Protein AF-A0A7C5SQN4-F1 (afdb_monomer)

Radius of gyration: 16.69 Å; Cα contacts (8 Å, |Δi|>4): 225; chains: 1; bounding box: 44×27×45 Å

pLDDT: mean 90.31, std 10.99, range [38.69, 98.38]

Structure (mmCIF, N/CA/C/O backbone):
data_AF-A0A7C5SQN4-F1
#
_entry.id   AF-A0A7C5SQN4-F1
#
loop_
_atom_site.group_PDB
_atom_site.id
_atom_site.type_symbol
_atom_site.label_atom_id
_atom_site.label_alt_id
_atom_site.label_comp_id
_atom_site.label_asym_id
_atom_site.label_entity_id
_atom_site.label_seq_id
_atom_site.pdbx_PDB_ins_code
_atom_site.Cartn_x
_atom_site.Cartn_y
_atom_site.Cartn_z
_atom_site.occupancy
_atom_site.B_iso_or_equiv
_atom_site.auth_seq_id
_atom_site.auth_comp_id
_atom_site.auth_asym_id
_atom_site.auth_atom_id
_atom_site.pdbx_PDB_model_num
ATOM 1 N N . MET A 1 1 ? -17.136 1.583 -3.861 1.00 38.69 1 MET A N 1
ATOM 2 C CA . MET A 1 1 ? -15.759 1.367 -4.342 1.00 38.69 1 MET A CA 1
ATOM 3 C C . MET A 1 1 ? -14.876 2.051 -3.322 1.00 38.69 1 MET A C 1
ATOM 5 O O . MET A 1 1 ? -15.082 3.238 -3.096 1.00 38.69 1 MET A O 1
ATOM 9 N N . ASN A 1 2 ? -14.050 1.299 -2.599 1.00 54.62 2 ASN A N 1
ATOM 10 C CA . ASN A 1 2 ? -13.269 1.865 -1.505 1.00 54.62 2 ASN A CA 1
ATOM 11 C C . ASN A 1 2 ? -12.101 2.635 -2.112 1.00 54.62 2 ASN A C 1
ATOM 13 O O . ASN A 1 2 ? -11.245 2.042 -2.763 1.00 54.62 2 ASN A O 1
ATOM 17 N N . ALA A 1 3 ? -12.113 3.957 -1.950 1.00 66.62 3 ALA A N 1
ATOM 18 C CA . ALA A 1 3 ? -11.149 4.858 -2.578 1.00 66.62 3 ALA A CA 1
ATOM 19 C C . ALA A 1 3 ? -9.701 4.637 -2.100 1.00 66.62 3 ALA A C 1
ATOM 21 O O . ALA A 1 3 ? -8.779 5.193 -2.678 1.00 66.62 3 ALA A O 1
ATOM 22 N N . GLU A 1 4 ? -9.506 3.834 -1.055 1.00 80.56 4 GLU A N 1
ATOM 23 C CA . GLU A 1 4 ? -8.243 3.715 -0.329 1.00 80.56 4 GLU A CA 1
ATOM 24 C C . GLU A 1 4 ? -7.514 2.381 -0.606 1.00 80.56 4 GLU A C 1
ATOM 26 O O . GLU A 1 4 ? -6.559 2.043 0.086 1.00 80.56 4 GLU A O 1
ATOM 31 N N . GLY A 1 5 ? -7.944 1.623 -1.626 1.00 85.81 5 GLY A N 1
ATOM 32 C CA . GLY A 1 5 ? -7.364 0.318 -1.986 1.00 85.81 5 GLY A CA 1
ATOM 33 C C . GLY A 1 5 ? -7.923 -0.842 -1.153 1.00 85.81 5 GLY A C 1
ATOM 34 O O . GLY A 1 5 ? -8.690 -0.598 -0.231 1.00 85.81 5 GLY A O 1
ATOM 35 N N . PRO A 1 6 ? -7.619 -2.109 -1.477 1.00 91.62 6 PRO A N 1
ATOM 36 C CA . PRO A 1 6 ? -8.219 -3.283 -0.837 1.00 91.62 6 PRO A CA 1
ATOM 37 C C . PRO A 1 6 ? -7.660 -3.539 0.575 1.00 91.62 6 PRO A C 1
ATOM 39 O O . PRO A 1 6 ? -6.509 -3.225 0.868 1.00 91.62 6 PRO A O 1
ATOM 42 N N . GLY A 1 7 ? -8.466 -4.152 1.450 1.00 91.31 7 GLY A N 1
ATOM 43 C CA . GLY A 1 7 ? -8.054 -4.574 2.794 1.00 91.31 7 GLY A CA 1
ATOM 44 C C . GLY A 1 7 ? -9.214 -4.682 3.789 1.00 91.31 7 GLY A C 1
ATOM 45 O O . GLY A 1 7 ? -10.380 -4.524 3.426 1.00 91.31 7 GLY A O 1
ATOM 46 N N . LEU A 1 8 ? -8.888 -4.967 5.052 1.00 90.38 8 LEU A N 1
ATOM 47 C CA . LEU A 1 8 ? -9.830 -4.909 6.175 1.00 90.38 8 LEU A CA 1
ATOM 48 C C . LEU A 1 8 ? -9.802 -3.513 6.802 1.00 90.38 8 LEU A C 1
ATOM 50 O O . LEU A 1 8 ? -8.734 -3.042 7.183 1.00 90.38 8 LEU A O 1
ATOM 54 N N . TYR A 1 9 ? -10.958 -2.872 6.945 1.00 90.00 9 TYR A N 1
ATOM 55 C CA . TYR A 1 9 ? -11.043 -1.494 7.430 1.00 90.00 9 TYR A CA 1
ATOM 56 C C . TYR A 1 9 ? -11.357 -1.454 8.915 1.00 90.00 9 TYR A C 1
ATOM 58 O O . TYR A 1 9 ? -12.297 -2.094 9.385 1.00 90.00 9 TYR A O 1
ATOM 66 N N . PHE A 1 10 ? -10.584 -0.648 9.626 1.00 90.94 10 PHE A N 1
ATOM 67 C CA . PHE A 1 10 ? -10.772 -0.320 11.027 1.00 90.94 10 PHE A CA 1
ATOM 68 C C . PHE A 1 10 ? -10.819 1.197 11.174 1.00 90.94 10 PHE A C 1
ATOM 70 O O . PHE A 1 10 ? -10.211 1.938 10.401 1.00 90.94 10 PHE A O 1
ATOM 77 N N . THR A 1 11 ? -11.545 1.652 12.182 1.00 90.19 11 THR A N 1
ATOM 78 C CA . THR A 1 11 ? -11.624 3.058 12.565 1.00 90.19 11 THR A CA 1
ATOM 79 C C . THR A 1 11 ? -11.637 3.151 14.081 1.00 90.19 11 THR A C 1
ATOM 81 O O . THR A 1 11 ? -12.081 2.225 14.767 1.00 90.19 11 THR A O 1
ATOM 84 N N . THR A 1 12 ? -11.133 4.259 14.611 1.00 88.25 12 THR A N 1
ATOM 85 C CA . THR A 1 12 ? -11.249 4.582 16.035 1.00 88.25 12 THR A CA 1
ATOM 86 C C . THR A 1 12 ? -12.637 5.100 16.420 1.00 88.25 12 THR A C 1
ATOM 88 O O . THR A 1 12 ? -12.904 5.230 17.613 1.00 88.25 12 THR A O 1
ATOM 91 N N . ASP A 1 13 ? -13.502 5.416 15.450 1.00 87.50 13 ASP A N 1
ATOM 92 C CA . ASP A 1 13 ? -14.872 5.884 15.686 1.00 87.50 13 ASP A CA 1
ATOM 93 C C . ASP A 1 13 ? -15.890 4.725 15.577 1.00 87.50 13 ASP A C 1
ATOM 95 O O . ASP A 1 13 ? -16.119 4.196 14.484 1.00 87.50 13 ASP A O 1
ATOM 99 N N . PRO A 1 14 ? -16.547 4.324 16.684 1.00 82.25 14 PRO A N 1
ATOM 100 C CA . PRO A 1 14 ? -17.562 3.273 16.666 1.00 82.25 14 PRO A CA 1
ATOM 101 C C . PRO A 1 14 ? -18.758 3.566 15.751 1.00 82.25 14 PRO A C 1
ATOM 103 O O . PRO A 1 14 ? -19.356 2.629 15.221 1.00 82.25 14 PRO A O 1
ATOM 106 N N . ASP A 1 15 ? -19.133 4.833 15.565 1.00 83.19 15 ASP A N 1
ATOM 107 C CA . ASP A 1 15 ? -20.259 5.207 14.708 1.00 83.19 15 ASP A CA 1
ATOM 108 C C . ASP A 1 15 ? -19.903 5.012 13.227 1.00 83.19 15 ASP A C 1
ATOM 110 O O . ASP A 1 15 ? -20.715 4.479 12.466 1.00 83.19 15 ASP A O 1
ATOM 114 N N . GLU A 1 16 ? -18.669 5.337 12.827 1.00 83.31 16 GLU A N 1
ATOM 115 C CA . GLU A 1 16 ? -18.171 5.030 11.481 1.00 83.31 16 GLU A CA 1
ATOM 116 C C . GLU A 1 16 ? -18.005 3.520 11.257 1.00 83.31 16 GLU A C 1
ATOM 118 O O . GLU A 1 16 ? -18.336 3.023 10.178 1.00 83.31 16 GLU A O 1
ATOM 123 N N . ALA A 1 17 ? -17.573 2.767 12.277 1.00 84.25 17 ALA A N 1
ATOM 124 C CA . ALA A 1 17 ? -17.421 1.313 12.185 1.00 84.25 17 ALA A CA 1
ATOM 125 C C . ALA A 1 17 ? -18.747 0.610 11.846 1.00 84.25 17 ALA A C 1
ATOM 127 O O . ALA A 1 17 ? -18.766 -0.325 11.043 1.00 84.25 17 ALA A O 1
ATOM 128 N N . ARG A 1 18 ? -19.873 1.097 12.385 1.00 82.06 18 ARG A N 1
ATOM 129 C CA . ARG A 1 18 ? -21.220 0.603 12.037 1.00 82.06 18 ARG A CA 1
ATOM 130 C C . ARG A 1 18 ? -21.592 0.862 10.577 1.00 82.06 18 ARG A C 1
ATOM 132 O O . ARG A 1 18 ? -22.404 0.136 10.011 1.00 82.06 18 ARG A O 1
ATOM 139 N N . GLY A 1 19 ? -20.982 1.865 9.946 1.00 80.00 19 GLY A N 1
ATOM 140 C CA . GLY A 1 19 ? -21.110 2.110 8.511 1.00 80.00 19 GLY A CA 1
ATOM 141 C C . GLY A 1 19 ? -20.454 1.029 7.643 1.00 80.00 19 GLY A C 1
ATOM 142 O O . GLY A 1 19 ? -20.843 0.870 6.486 1.00 80.00 19 GLY A O 1
ATOM 143 N N . TYR A 1 20 ? -19.493 0.267 8.180 1.00 77.19 20 TYR A N 1
ATOM 144 C CA . TYR A 1 20 ? -18.793 -0.797 7.451 1.00 77.19 20 TYR A CA 1
ATOM 145 C C . TYR A 1 20 ? -19.518 -2.140 7.479 1.00 77.19 20 TYR A C 1
ATOM 147 O O . TYR A 1 20 ? -19.367 -2.933 6.547 1.00 77.19 20 TYR A O 1
ATOM 155 N N . GLY A 1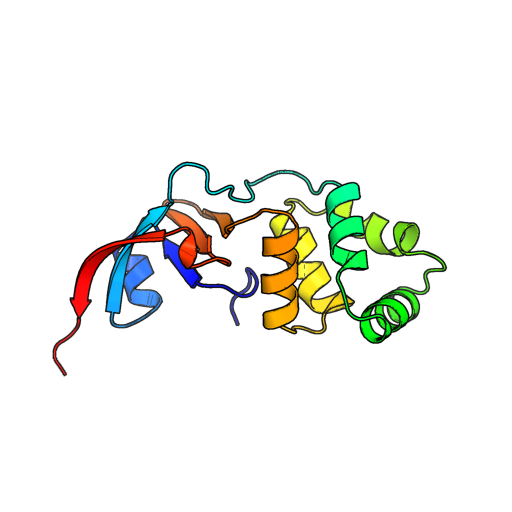 21 ? -20.321 -2.407 8.510 1.00 76.62 21 GLY A N 1
ATOM 156 C CA . GLY A 1 21 ? -21.081 -3.645 8.595 1.00 76.62 21 GLY A CA 1
ATOM 157 C C . GLY A 1 21 ? -21.813 -3.849 9.923 1.00 76.62 21 GLY A C 1
ATOM 158 O O . GLY A 1 21 ? -21.616 -3.094 10.872 1.00 76.62 21 GLY A O 1
ATOM 159 N N . PRO A 1 22 ? -22.648 -4.900 10.000 1.00 75.94 22 PRO A N 1
ATOM 160 C CA . PRO A 1 22 ? -23.499 -5.183 11.160 1.00 75.94 22 PRO A CA 1
ATOM 161 C C . PRO A 1 22 ? -22.750 -5.783 12.360 1.00 75.94 22 PRO A C 1
ATOM 163 O O . PRO A 1 22 ? -23.325 -5.917 13.437 1.00 75.94 22 PRO A O 1
ATOM 166 N N . VAL A 1 23 ? -21.492 -6.193 12.173 1.00 82.19 23 VAL A N 1
ATOM 167 C CA . VAL A 1 23 ? -20.654 -6.782 13.221 1.00 82.19 23 VAL A CA 1
ATOM 168 C C . VAL A 1 23 ? -19.457 -5.874 13.440 1.00 82.19 23 VAL A C 1
ATOM 170 O O . VAL A 1 23 ? -18.608 -5.744 12.558 1.00 82.19 23 VAL A O 1
ATOM 173 N N . VAL A 1 24 ? -19.379 -5.278 14.629 1.00 84.44 24 VAL A N 1
ATOM 174 C CA . VAL A 1 24 ? -18.251 -4.430 15.025 1.00 84.44 24 VAL A CA 1
ATOM 175 C C . VAL A 1 24 ? -17.315 -5.238 15.914 1.00 84.44 24 VAL A C 1
ATOM 177 O O . VAL A 1 24 ? -17.713 -5.753 16.962 1.00 84.44 24 VAL A O 1
ATOM 180 N N . VAL A 1 25 ? -16.060 -5.351 15.488 1.00 88.12 25 VAL A N 1
ATOM 181 C CA . VAL A 1 25 ? -15.003 -6.070 16.205 1.00 88.12 25 VAL A CA 1
ATOM 182 C C . VAL A 1 25 ? -14.001 -5.061 16.744 1.00 88.12 25 VAL A C 1
ATOM 184 O O . VAL A 1 25 ? -13.546 -4.183 16.015 1.00 88.12 25 VAL A O 1
ATOM 187 N N . GLU A 1 26 ? -13.633 -5.212 18.011 1.00 90.50 26 GLU A N 1
ATOM 188 C CA . GLU A 1 26 ? -12.521 -4.484 18.613 1.00 90.50 26 GLU A CA 1
ATOM 189 C C . GLU A 1 26 ? -11.239 -5.305 18.448 1.00 90.50 26 GLU A C 1
ATOM 191 O O . GLU A 1 26 ? -11.203 -6.501 18.760 1.00 90.50 26 GLU A O 1
ATOM 196 N N . ALA A 1 27 ? -10.183 -4.674 17.944 1.00 91.75 27 ALA A N 1
ATOM 197 C CA . ALA A 1 27 ? -8.894 -5.312 17.724 1.00 91.75 27 ALA A CA 1
ATOM 198 C C . ALA A 1 27 ? -7.749 -4.333 17.983 1.00 91.75 27 ALA A C 1
ATOM 200 O O . ALA A 1 27 ? -7.896 -3.124 17.807 1.00 91.75 27 ALA A O 1
ATOM 201 N N . GLU A 1 28 ? -6.590 -4.874 18.342 1.00 92.75 28 GLU 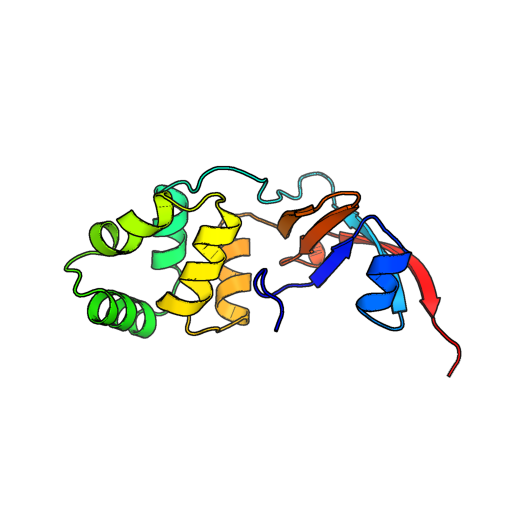A N 1
ATOM 202 C CA . GLU A 1 28 ? -5.339 -4.128 18.443 1.00 92.75 28 GLU A CA 1
ATOM 203 C C . GLU A 1 28 ? -4.281 -4.688 17.486 1.00 92.75 28 GLU A C 1
ATOM 205 O O . GLU A 1 28 ? -4.257 -5.880 17.169 1.00 92.75 28 GLU A O 1
ATOM 210 N N . LEU A 1 29 ? -3.385 -3.820 17.011 1.00 91.88 29 LEU A N 1
ATOM 211 C CA . LEU A 1 29 ? -2.218 -4.253 16.249 1.00 91.88 29 LEU A CA 1
ATOM 212 C C . LEU A 1 29 ? -1.194 -4.896 17.183 1.00 91.88 29 LEU A C 1
ATOM 214 O O . LEU A 1 29 ? -0.771 -4.306 18.180 1.00 91.88 29 LEU A O 1
ATOM 218 N N . LYS A 1 30 ? -0.720 -6.080 16.797 1.00 94.25 30 LYS A N 1
ATOM 219 C CA . LYS A 1 30 ? 0.365 -6.782 17.478 1.00 94.25 30 LYS A CA 1
ATOM 220 C C . LYS A 1 30 ? 1.606 -5.914 17.560 1.00 94.25 30 LYS A C 1
ATOM 222 O O . LYS A 1 30 ? 1.987 -5.212 16.621 1.00 94.25 30 LYS A O 1
ATOM 227 N N . ARG A 1 31 ? 2.319 -6.047 18.676 1.00 90.81 31 ARG A N 1
ATOM 228 C CA . ARG A 1 31 ? 3.609 -5.387 18.860 1.00 90.81 31 ARG A CA 1
ATOM 229 C C . ARG A 1 31 ? 4.577 -5.786 17.740 1.00 90.81 31 ARG A C 1
ATOM 231 O O . ARG A 1 31 ? 4.884 -6.962 17.576 1.00 90.81 31 ARG A O 1
ATOM 238 N N . GLY A 1 32 ? 5.103 -4.785 17.038 1.00 89.56 32 GLY A N 1
ATOM 239 C CA . GLY A 1 32 ? 6.037 -4.977 15.926 1.00 89.56 32 GLY A CA 1
ATOM 240 C C . GLY A 1 32 ? 5.373 -5.094 14.554 1.00 89.56 32 GLY A C 1
ATOM 241 O O . GLY A 1 32 ? 6.096 -5.205 13.573 1.00 89.56 32 GLY A O 1
ATOM 242 N N . ALA A 1 33 ? 4.040 -5.041 14.466 1.00 93.44 33 ALA A N 1
ATOM 243 C CA . ALA A 1 33 ? 3.364 -4.841 13.191 1.00 93.44 33 ALA A CA 1
ATOM 244 C C . ALA A 1 33 ? 3.697 -3.444 12.651 1.00 93.44 33 ALA A C 1
ATOM 246 O O . ALA A 1 33 ? 3.460 -2.435 13.322 1.00 93.44 33 ALA A O 1
ATOM 247 N N . GLU A 1 34 ? 4.266 -3.395 11.452 1.00 95.44 34 GLU A N 1
ATOM 248 C CA . GLU A 1 34 ? 4.591 -2.145 10.781 1.00 95.44 34 GLU A CA 1
ATOM 249 C C . GLU A 1 34 ? 3.407 -1.692 9.932 1.00 95.44 34 GLU A C 1
ATOM 251 O O . GLU A 1 34 ? 2.816 -2.478 9.195 1.00 95.44 34 GLU A O 1
ATOM 256 N N . VAL A 1 35 ? 3.033 -0.423 10.065 1.00 94.94 35 VAL A N 1
ATOM 257 C CA . VAL A 1 35 ? 1.973 0.191 9.265 1.00 94.94 35 VAL A CA 1
ATOM 258 C C . VAL A 1 35 ? 2.564 1.311 8.435 1.00 94.94 35 VAL A C 1
ATOM 260 O O . VAL A 1 35 ? 3.354 2.112 8.946 1.00 94.94 35 VAL A O 1
ATOM 263 N N . LEU A 1 36 ? 2.153 1.385 7.174 1.00 95.62 36 LEU A N 1
ATOM 264 C CA . LEU A 1 36 ? 2.502 2.486 6.297 1.00 95.62 36 LEU A CA 1
ATOM 265 C C . LEU A 1 36 ? 1.879 3.767 6.860 1.00 95.62 36 LEU A C 1
ATOM 267 O O . LEU A 1 36 ? 0.658 3.897 6.978 1.00 95.62 36 LEU A O 1
ATOM 271 N N . LYS A 1 37 ? 2.737 4.697 7.272 1.00 93.81 37 LYS A N 1
ATOM 272 C CA . LYS A 1 37 ? 2.321 5.983 7.835 1.00 93.81 37 LYS A CA 1
ATOM 273 C C . LYS A 1 37 ? 2.074 7.000 6.719 1.00 93.81 37 LYS A C 1
ATOM 275 O O . LYS A 1 37 ? 2.590 6.822 5.617 1.00 93.81 37 LYS A O 1
ATOM 280 N N . PRO A 1 38 ? 1.368 8.107 7.004 1.00 92.25 38 PRO A N 1
ATOM 281 C CA . PRO A 1 38 ? 1.280 9.230 6.079 1.00 92.25 38 PRO A CA 1
ATOM 282 C C . PRO A 1 38 ? 2.673 9.834 5.851 1.00 92.25 38 PRO A C 1
ATOM 284 O O . PRO A 1 38 ? 3.187 10.599 6.668 1.00 92.25 38 PRO A O 1
ATOM 287 N N . GLN A 1 39 ? 3.311 9.437 4.754 1.00 94.31 39 GLN A N 1
ATOM 288 C CA . GLN A 1 39 ? 4.652 9.860 4.359 1.00 94.31 39 GLN A CA 1
ATOM 289 C C . GLN A 1 39 ? 4.735 9.985 2.842 1.00 94.31 39 GLN A C 1
ATOM 291 O O . GLN A 1 39 ? 3.903 9.416 2.139 1.00 94.31 39 GLN A O 1
ATOM 296 N N . ARG A 1 40 ? 5.735 10.711 2.332 1.00 96.62 40 ARG A N 1
ATOM 297 C CA . ARG A 1 40 ? 5.983 10.773 0.886 1.00 96.62 40 ARG A CA 1
ATOM 298 C C . ARG A 1 40 ? 6.387 9.391 0.351 1.00 96.62 40 ARG A C 1
ATOM 300 O O . ARG A 1 40 ? 7.068 8.665 1.077 1.00 96.62 40 ARG A O 1
ATOM 307 N N . PRO A 1 41 ? 6.009 9.044 -0.890 1.00 96.69 41 PRO A N 1
ATOM 308 C CA . PRO A 1 41 ? 6.440 7.796 -1.509 1.00 96.69 41 PRO A CA 1
ATOM 309 C C . PRO A 1 41 ? 7.967 7.713 -1.599 1.00 96.69 41 PRO A C 1
ATOM 311 O O . PRO A 1 41 ? 8.640 8.707 -1.892 1.00 96.69 41 PRO A O 1
ATOM 314 N N . VAL A 1 42 ? 8.511 6.519 -1.374 1.00 96.81 42 VAL A N 1
ATOM 315 C CA . VAL A 1 42 ? 9.934 6.230 -1.560 1.00 96.81 42 VAL A CA 1
ATOM 316 C C . VAL A 1 42 ? 10.086 5.448 -2.854 1.00 96.81 42 VAL A C 1
ATOM 318 O O . VAL A 1 42 ? 9.535 4.366 -2.995 1.00 96.81 42 VAL A O 1
ATOM 321 N N . PHE A 1 43 ? 10.865 5.982 -3.794 1.00 97.44 43 PHE A N 1
ATOM 322 C CA . PHE A 1 43 ? 11.035 5.370 -5.114 1.00 97.44 43 PHE A CA 1
ATOM 323 C C . PHE A 1 43 ? 11.472 3.897 -5.056 1.00 97.44 43 PHE A C 1
ATOM 325 O O . PHE A 1 43 ? 10.965 3.084 -5.815 1.00 97.44 43 PHE A O 1
ATOM 332 N N . GLY A 1 44 ? 12.373 3.550 -4.130 1.00 97.88 44 GLY A N 1
ATOM 333 C CA . GLY A 1 44 ? 12.817 2.165 -3.948 1.00 97.88 44 GLY A CA 1
ATOM 334 C C . GLY A 1 44 ? 11.674 1.209 -3.601 1.00 97.88 44 GLY A C 1
ATOM 335 O O . GLY A 1 44 ? 11.596 0.140 -4.184 1.00 97.88 44 GLY A O 1
ATOM 336 N N . GLU A 1 45 ? 10.744 1.621 -2.735 1.00 97.62 45 GLU A N 1
ATOM 337 C CA . GLU A 1 45 ? 9.577 0.804 -2.372 1.00 97.62 45 GLU A CA 1
ATOM 338 C C . GLU A 1 45 ? 8.604 0.655 -3.553 1.00 97.62 45 GLU A C 1
ATOM 340 O O . GLU A 1 45 ? 7.998 -0.398 -3.722 1.00 97.62 45 GLU A O 1
ATOM 345 N N . LEU A 1 46 ? 8.472 1.685 -4.399 1.00 98.12 46 LEU A N 1
ATOM 346 C CA . LEU A 1 46 ? 7.657 1.619 -5.619 1.00 98.12 46 LEU A CA 1
ATOM 347 C C . LEU A 1 46 ? 8.260 0.662 -6.655 1.00 98.12 46 LEU A C 1
ATOM 349 O O . LEU A 1 46 ? 7.524 -0.078 -7.299 1.00 98.12 46 LEU A O 1
ATOM 353 N N . LEU A 1 47 ? 9.587 0.671 -6.806 1.00 98.38 47 LEU A N 1
ATOM 354 C CA . LEU A 1 47 ? 10.290 -0.246 -7.701 1.00 98.38 47 LEU A CA 1
ATOM 355 C C . LEU A 1 47 ? 10.208 -1.690 -7.192 1.00 98.38 47 LEU A C 1
ATOM 357 O O . LEU A 1 47 ? 9.888 -2.586 -7.961 1.00 98.38 47 LEU A O 1
ATOM 361 N N . GLU A 1 48 ? 10.406 -1.906 -5.889 1.00 98.38 48 GLU A N 1
ATOM 362 C CA . GLU A 1 48 ? 10.212 -3.224 -5.273 1.00 98.38 48 GLU A CA 1
ATOM 363 C C . GLU A 1 48 ? 8.771 -3.724 -5.449 1.00 98.38 48 GLU A C 1
ATOM 365 O O . GLU A 1 48 ? 8.569 -4.898 -5.740 1.00 98.38 48 GLU A O 1
ATOM 370 N N . PHE A 1 49 ? 7.769 -2.846 -5.323 1.00 98.19 49 PHE A N 1
ATOM 371 C CA . 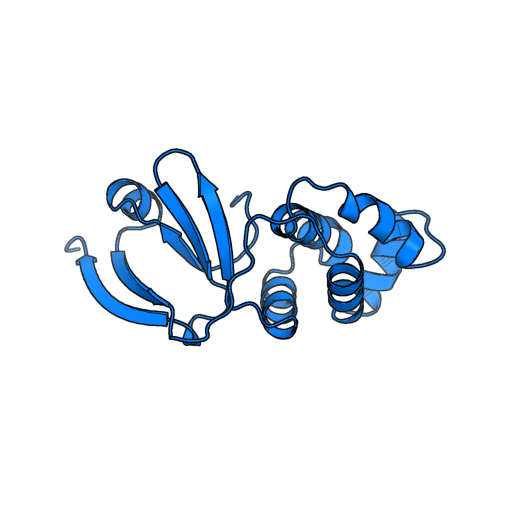PHE A 1 49 ? 6.370 -3.185 -5.592 1.00 98.19 49 PHE A CA 1
ATOM 372 C C . PHE A 1 49 ? 6.138 -3.568 -7.060 1.00 98.19 49 PHE A C 1
ATOM 374 O O . PHE A 1 49 ? 5.434 -4.536 -7.336 1.00 98.19 49 PHE A O 1
ATOM 381 N N . TYR A 1 50 ? 6.743 -2.835 -7.998 1.00 98.25 50 TYR A N 1
ATOM 382 C CA . TYR A 1 50 ? 6.686 -3.152 -9.425 1.00 98.25 50 TYR A CA 1
ATOM 383 C C . TYR A 1 50 ? 7.272 -4.537 -9.727 1.00 98.25 50 TYR A C 1
ATOM 385 O O . TYR A 1 50 ? 6.633 -5.336 -10.407 1.00 98.25 50 TYR A O 1
ATOM 393 N N . ASP A 1 51 ? 8.432 -4.857 -9.149 1.00 98.12 51 ASP A N 1
ATOM 394 C CA . ASP A 1 51 ? 9.125 -6.135 -9.358 1.00 98.12 51 ASP A CA 1
ATOM 395 C C . ASP A 1 51 ? 8.351 -7.348 -8.798 1.00 98.12 51 ASP A C 1
ATOM 397 O O . ASP A 1 51 ? 8.642 -8.490 -9.160 1.00 98.12 51 ASP A O 1
ATOM 401 N N . MET A 1 52 ? 7.376 -7.124 -7.907 1.00 97.62 52 MET A N 1
ATOM 402 C CA . MET A 1 52 ? 6.497 -8.169 -7.366 1.00 97.62 52 MET A CA 1
ATOM 403 C C . MET A 1 52 ? 5.303 -8.482 -8.273 1.00 97.62 52 MET A C 1
ATOM 405 O O . MET A 1 52 ? 4.712 -9.553 -8.130 1.00 97.62 52 MET A O 1
ATOM 409 N N . ALA A 1 53 ? 4.942 -7.578 -9.188 1.00 97.38 53 ALA A N 1
ATOM 410 C CA . ALA A 1 53 ? 3.809 -7.774 -10.082 1.00 97.38 53 ALA A CA 1
ATOM 411 C C . ALA A 1 53 ? 4.085 -8.886 -11.113 1.00 97.38 53 ALA A C 1
ATOM 413 O O . ALA A 1 53 ? 5.245 -9.119 -11.471 1.00 97.38 53 ALA A O 1
ATOM 414 N N . PRO A 1 54 ? 3.046 -9.558 -11.640 1.00 96.81 54 PRO A N 1
ATOM 415 C CA . PRO A 1 54 ? 3.202 -10.495 -12.750 1.00 96.81 54 PRO A CA 1
ATOM 416 C C . PRO A 1 54 ? 3.917 -9.862 -13.958 1.00 96.81 54 PRO A C 1
ATOM 418 O O . PRO A 1 54 ? 3.677 -8.701 -14.282 1.00 96.81 54 PRO A O 1
ATOM 421 N N . GLU A 1 55 ? 4.759 -10.628 -14.664 1.00 97.38 55 GLU A N 1
ATOM 422 C CA . GLU A 1 55 ? 5.512 -10.124 -15.832 1.00 97.38 55 GLU A CA 1
ATOM 423 C C . GLU A 1 55 ? 4.587 -9.525 -16.910 1.00 97.38 55 GLU A C 1
ATOM 425 O O . GLU A 1 55 ? 4.873 -8.454 -17.439 1.00 97.38 55 GLU A O 1
ATOM 430 N N . ASP A 1 56 ? 3.437 -10.156 -17.177 1.00 97.44 56 ASP A N 1
ATOM 431 C CA . ASP A 1 56 ? 2.449 -9.656 -18.146 1.00 97.44 56 ASP A CA 1
ATOM 432 C C . ASP A 1 56 ? 1.881 -8.273 -17.749 1.00 97.44 56 ASP A C 1
ATOM 434 O O . ASP A 1 56 ? 1.614 -7.431 -18.611 1.00 97.44 56 ASP A O 1
ATOM 438 N N . ASP A 1 57 ? 1.701 -8.025 -16.447 1.00 97.81 57 ASP A N 1
ATOM 439 C CA . ASP A 1 57 ? 1.215 -6.746 -15.917 1.00 97.81 57 ASP A CA 1
ATOM 440 C C . ASP A 1 57 ? 2.299 -5.668 -16.002 1.00 97.81 57 ASP A C 1
ATOM 442 O O . ASP A 1 57 ? 2.020 -4.537 -16.402 1.00 97.81 57 ASP A O 1
ATOM 446 N N . GLN A 1 58 ? 3.550 -6.029 -15.706 1.00 98.12 58 GLN A N 1
ATOM 447 C CA . GLN A 1 58 ? 4.712 -5.155 -15.867 1.00 98.12 58 GLN A CA 1
ATOM 448 C C . GLN A 1 58 ? 4.893 -4.701 -17.325 1.00 98.12 58 GLN A C 1
ATOM 450 O O . GLN A 1 58 ? 5.017 -3.504 -17.593 1.00 98.12 58 GLN A O 1
ATOM 455 N N . GLU A 1 59 ? 4.867 -5.639 -18.279 1.00 97.75 59 GLU A N 1
ATOM 456 C CA . GLU A 1 59 ? 4.987 -5.331 -19.711 1.00 97.75 59 GLU A CA 1
ATOM 457 C C . GLU A 1 59 ? 3.877 -4.383 -20.169 1.00 97.75 59 GLU A C 1
ATOM 459 O O . GLU A 1 59 ? 4.128 -3.397 -20.869 1.00 97.75 59 GLU A O 1
ATOM 464 N N . ARG A 1 60 ? 2.641 -4.660 -19.749 1.00 97.31 60 ARG A N 1
ATOM 465 C CA . ARG A 1 60 ? 1.498 -3.820 -20.084 1.00 97.31 60 ARG A CA 1
ATOM 466 C C . ARG A 1 60 ? 1.596 -2.431 -19.466 1.00 97.31 60 ARG A C 1
ATOM 468 O O . ARG A 1 60 ? 1.313 -1.457 -20.157 1.00 97.31 60 ARG A O 1
ATOM 475 N N . PHE A 1 61 ? 2.015 -2.332 -18.211 1.00 97.75 61 PHE A N 1
ATOM 476 C CA . PHE A 1 61 ? 2.197 -1.058 -17.526 1.00 97.75 61 PHE A CA 1
ATOM 477 C C . PHE A 1 61 ? 3.173 -0.146 -18.278 1.00 97.75 61 PHE A C 1
ATOM 479 O O . PHE A 1 61 ? 2.858 1.017 -18.521 1.00 97.75 61 PHE A O 1
ATOM 486 N N . LEU A 1 62 ? 4.318 -0.677 -18.720 1.00 97.94 62 LEU A N 1
ATOM 487 C CA . LEU A 1 62 ? 5.289 0.088 -19.511 1.00 97.94 62 LEU A CA 1
ATOM 488 C C . LEU A 1 62 ? 4.726 0.520 -20.871 1.00 97.94 62 LEU A C 1
ATOM 490 O O . LEU A 1 62 ? 4.950 1.653 -21.296 1.00 97.94 62 LEU A O 1
ATOM 494 N N . LEU A 1 63 ? 3.960 -0.354 -21.533 1.00 97.31 63 LEU A N 1
ATOM 495 C CA . LEU A 1 63 ? 3.287 -0.030 -22.794 1.00 97.31 63 LEU A CA 1
ATOM 496 C C . LEU A 1 63 ? 2.245 1.084 -22.625 1.00 97.31 63 LEU A C 1
ATOM 498 O O . LEU A 1 63 ? 2.184 1.988 -23.458 1.00 97.31 63 LEU A O 1
ATOM 502 N N . ASP A 1 64 ? 1.437 1.028 -21.566 1.00 95.88 64 ASP A N 1
ATOM 503 C CA . ASP A 1 64 ? 0.395 2.020 -21.284 1.00 95.88 64 ASP A CA 1
ATOM 504 C C . ASP A 1 64 ? 1.002 3.386 -20.897 1.00 95.88 64 ASP A C 1
ATOM 506 O O . ASP A 1 64 ? 0.416 4.431 -21.198 1.00 95.88 64 ASP A O 1
ATOM 510 N N . TRP A 1 65 ? 2.199 3.387 -20.301 1.00 95.56 65 TRP A N 1
AT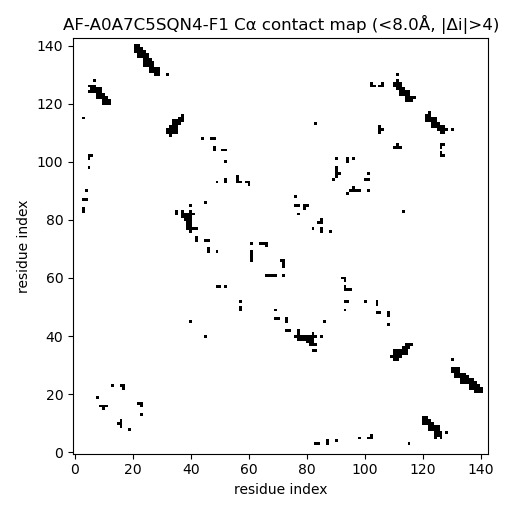OM 511 C CA . TRP A 1 65 ? 2.971 4.588 -19.963 1.00 95.56 65 TRP A CA 1
ATOM 512 C C . TRP A 1 65 ? 3.882 5.116 -21.083 1.00 95.56 65 TRP A C 1
ATOM 514 O O . TRP A 1 65 ? 4.445 6.197 -20.916 1.00 95.56 65 TRP A O 1
ATOM 524 N N . ASP A 1 66 ? 4.012 4.404 -22.210 1.00 96.94 66 ASP A N 1
ATOM 525 C CA . ASP A 1 66 ? 4.978 4.710 -23.284 1.00 96.94 66 ASP A CA 1
ATOM 526 C C . ASP A 1 66 ? 6.416 4.874 -22.746 1.00 96.94 66 ASP A C 1
ATOM 528 O O . ASP A 1 66 ? 7.137 5.798 -23.120 1.00 96.94 66 ASP A O 1
ATOM 532 N N . ALA A 1 67 ? 6.808 3.996 -21.814 1.00 96.88 67 ALA A N 1
ATOM 533 C CA . ALA A 1 67 ? 8.074 4.065 -21.087 1.00 96.88 67 ALA A CA 1
ATOM 534 C C . ALA A 1 67 ? 9.029 2.929 -21.481 1.00 96.88 67 ALA A C 1
ATOM 536 O O . ALA A 1 67 ? 8.618 1.777 -21.639 1.00 96.88 67 ALA A O 1
ATOM 537 N N . ASP A 1 68 ? 10.326 3.234 -21.564 1.00 96.25 68 ASP A N 1
ATOM 538 C CA . ASP A 1 68 ? 11.364 2.239 -21.884 1.00 96.25 68 ASP A CA 1
ATOM 539 C C . ASP A 1 68 ? 11.874 1.491 -20.634 1.00 96.25 68 ASP A C 1
ATOM 541 O O . ASP A 1 68 ? 12.593 0.491 -20.745 1.00 96.25 68 ASP A O 1
ATOM 545 N N . SER A 1 69 ? 11.549 1.980 -19.432 1.00 97.25 69 SER A N 1
ATOM 546 C CA . SER A 1 69 ? 11.978 1.386 -18.164 1.00 97.25 69 SER A CA 1
ATOM 547 C C . SER A 1 69 ? 11.000 1.679 -17.016 1.00 97.25 69 SER A C 1
ATOM 549 O O . SER A 1 69 ? 10.278 2.684 -17.058 1.00 97.25 69 SER A O 1
ATOM 551 N N . PRO A 1 70 ? 10.979 0.847 -15.953 1.00 96.94 70 PRO A N 1
ATOM 552 C CA . PRO A 1 70 ? 10.141 1.106 -14.786 1.00 96.94 70 PRO A CA 1
ATOM 553 C C . PRO A 1 70 ? 10.488 2.430 -14.111 1.00 96.94 70 PRO A C 1
ATOM 555 O O . PRO A 1 70 ? 9.605 3.085 -13.573 1.00 96.94 70 PRO A O 1
ATOM 558 N N . GLU A 1 71 ? 11.740 2.885 -14.159 1.00 97.06 71 GLU A N 1
ATOM 559 C CA . GLU A 1 71 ? 12.115 4.148 -13.532 1.00 97.06 71 GLU A CA 1
ATOM 560 C C . GLU A 1 71 ? 11.477 5.375 -14.181 1.00 97.06 71 GLU A C 1
ATOM 562 O O . GLU A 1 71 ? 11.162 6.340 -13.480 1.00 97.06 71 GLU A O 1
ATOM 567 N N . GLU A 1 72 ? 11.270 5.335 -15.495 1.00 96.44 72 GLU A N 1
ATOM 568 C CA . GLU A 1 72 ? 10.571 6.387 -16.226 1.00 96.44 72 GLU A CA 1
ATOM 569 C C . GLU A 1 72 ? 9.084 6.415 -15.853 1.00 96.44 72 GLU A C 1
ATOM 571 O O . GLU A 1 72 ? 8.580 7.457 -15.427 1.00 96.44 72 GLU A O 1
ATOM 576 N N . ALA A 1 73 ? 8.411 5.262 -15.901 1.00 96.44 73 ALA A N 1
ATOM 577 C CA . ALA A 1 73 ? 6.992 5.152 -15.564 1.00 96.44 73 ALA A CA 1
ATOM 578 C C . ALA A 1 73 ? 6.715 5.468 -14.078 1.00 96.44 73 ALA A C 1
ATOM 580 O O . ALA A 1 73 ? 5.830 6.259 -13.742 1.00 96.44 73 ALA A O 1
ATOM 581 N N . LEU A 1 74 ? 7.519 4.918 -13.161 1.00 97.31 74 LEU A N 1
ATOM 582 C CA . LEU A 1 74 ? 7.354 5.102 -11.714 1.00 97.31 74 LEU A CA 1
ATOM 583 C C . LEU A 1 74 ? 7.704 6.522 -11.242 1.00 97.31 74 LEU A C 1
ATOM 585 O O . LEU A 1 74 ? 7.268 6.945 -10.165 1.00 97.31 74 LEU A O 1
ATOM 589 N N . GLY A 1 75 ? 8.458 7.287 -12.037 1.00 95.06 75 GLY A N 1
ATOM 590 C CA . GLY A 1 75 ? 8.873 8.653 -11.714 1.00 95.06 75 GLY A CA 1
ATOM 591 C C . GLY A 1 75 ? 7.710 9.619 -11.459 1.00 95.06 75 GLY A C 1
ATOM 592 O O . GLY A 1 75 ? 7.875 10.616 -10.760 1.00 95.06 75 GLY A O 1
ATOM 593 N N . HIS A 1 76 ? 6.510 9.318 -11.954 1.00 92.06 76 HIS A N 1
ATOM 594 C CA . HIS A 1 76 ? 5.323 10.133 -11.698 1.00 92.06 76 HIS A CA 1
ATOM 595 C C . HIS A 1 76 ? 4.732 9.917 -10.299 1.00 92.06 76 HIS A C 1
ATOM 597 O O . HIS A 1 76 ? 4.227 10.859 -9.683 1.00 92.06 76 HIS A O 1
ATOM 603 N N . TYR A 1 77 ? 4.854 8.708 -9.754 1.00 96.00 77 TYR A N 1
ATOM 604 C CA . TYR A 1 77 ? 4.206 8.312 -8.503 1.00 96.00 77 TYR A CA 1
ATOM 605 C C . TYR A 1 77 ? 4.916 8.868 -7.268 1.00 96.00 77 TYR A C 1
ATOM 607 O O . TYR A 1 77 ? 4.274 9.098 -6.246 1.00 96.00 77 TYR A O 1
ATOM 615 N N . VAL A 1 78 ? 6.214 9.188 -7.354 1.00 94.94 78 VAL A N 1
ATOM 616 C CA . VAL A 1 78 ? 6.944 9.836 -6.242 1.00 94.94 78 VAL A CA 1
ATOM 617 C C . VAL A 1 78 ? 6.425 11.235 -5.902 1.00 94.94 78 VAL A C 1
ATOM 619 O O . VAL A 1 78 ? 6.756 11.787 -4.851 1.00 94.94 78 VAL A O 1
ATOM 622 N N . HIS A 1 79 ? 5.612 11.820 -6.783 1.00 93.31 79 HIS A N 1
ATOM 623 C CA . HIS A 1 79 ? 4.997 13.125 -6.584 1.00 93.31 79 HIS A CA 1
ATOM 624 C C . HIS A 1 79 ? 3.629 13.070 -5.895 1.00 93.31 79 HIS A C 1
ATOM 626 O O . HIS A 1 79 ? 3.121 14.132 -5.529 1.00 93.31 79 HIS A O 1
ATOM 632 N N . ALA A 1 80 ? 3.069 11.877 -5.656 1.00 94.31 80 ALA A N 1
ATOM 633 C CA . ALA A 1 80 ? 1.851 11.716 -4.867 1.00 94.31 80 ALA A CA 1
ATOM 634 C C . ALA A 1 80 ? 2.016 12.303 -3.455 1.00 94.31 80 ALA A C 1
ATOM 636 O O . ALA A 1 80 ? 3.132 12.393 -2.914 1.00 94.31 80 ALA A O 1
ATOM 637 N N . ASP A 1 81 ? 0.907 12.717 -2.840 1.00 92.56 81 ASP A N 1
ATOM 638 C CA . ASP A 1 81 ? 0.948 13.358 -1.527 1.00 92.56 81 ASP A CA 1
ATOM 639 C C . ASP A 1 81 ? 1.314 12.368 -0.427 1.00 92.56 81 ASP A C 1
ATOM 641 O O . ASP A 1 81 ? 2.034 12.728 0.513 1.00 92.56 81 ASP A O 1
ATOM 645 N N . THR A 1 82 ? 0.902 11.108 -0.585 1.00 94.50 82 THR A N 1
ATOM 646 C CA . THR A 1 82 ? 1.266 10.021 0.325 1.00 94.50 82 THR A CA 1
ATOM 647 C C . THR A 1 82 ? 1.712 8.757 -0.407 1.00 94.50 82 THR A C 1
ATOM 649 O O . THR A 1 82 ? 1.310 8.494 -1.536 1.00 94.50 82 THR A O 1
ATOM 652 N N . ALA A 1 83 ? 2.519 7.936 0.267 1.00 95.69 83 ALA A N 1
ATOM 653 C CA . ALA A 1 83 ? 2.919 6.615 -0.202 1.00 95.69 83 ALA A CA 1
ATOM 654 C C . ALA A 1 83 ? 1.702 5.715 -0.465 1.00 95.69 83 ALA A C 1
ATOM 656 O O . ALA A 1 83 ? 1.651 5.050 -1.492 1.00 95.69 83 ALA A O 1
ATOM 657 N N . LEU A 1 84 ? 0.691 5.745 0.414 1.00 95.31 84 LEU A N 1
ATOM 658 C CA . LEU A 1 84 ? -0.544 4.987 0.207 1.00 95.31 84 LEU A CA 1
ATOM 659 C C . LEU A 1 84 ? -1.242 5.396 -1.094 1.00 95.31 84 LEU A C 1
ATOM 661 O O . LEU A 1 84 ? -1.646 4.530 -1.859 1.00 95.31 84 LEU A O 1
ATOM 665 N N . GLU A 1 85 ? -1.354 6.698 -1.364 1.00 94.62 85 GLU A N 1
ATOM 666 C CA . GLU A 1 85 ? -1.934 7.194 -2.613 1.00 94.62 85 GLU A CA 1
ATOM 667 C C . GLU A 1 85 ? -1.161 6.682 -3.836 1.00 94.62 85 GLU A C 1
ATOM 669 O O . GLU A 1 85 ? -1.781 6.175 -4.767 1.00 94.62 85 GLU A O 1
ATOM 674 N N . ALA A 1 86 ? 0.176 6.739 -3.812 1.00 96.69 86 ALA A N 1
ATOM 675 C CA . ALA A 1 86 ? 1.006 6.196 -4.888 1.00 96.69 86 ALA A CA 1
ATOM 676 C C . ALA A 1 86 ? 0.751 4.697 -5.115 1.00 96.69 86 ALA A C 1
ATOM 678 O O . ALA A 1 86 ? 0.523 4.281 -6.249 1.00 96.69 86 ALA A O 1
ATOM 679 N N . PHE A 1 87 ? 0.720 3.890 -4.048 1.00 97.19 87 PHE A N 1
ATOM 680 C CA . PHE A 1 87 ? 0.421 2.461 -4.163 1.00 97.19 87 PHE A CA 1
ATOM 681 C C . PHE A 1 87 ? -1.002 2.204 -4.669 1.00 97.19 87 PHE A C 1
ATOM 683 O O . PHE A 1 87 ? -1.204 1.297 -5.466 1.00 97.19 87 PHE A O 1
ATOM 690 N N . VAL A 1 88 ? -2.001 2.987 -4.253 1.00 95.69 88 VAL A N 1
ATOM 691 C CA . VAL A 1 88 ? -3.387 2.851 -4.741 1.00 95.69 88 VAL A CA 1
ATOM 692 C C . VAL A 1 88 ? -3.521 3.258 -6.212 1.00 95.69 88 VAL A C 1
ATOM 694 O O . VAL A 1 88 ? -4.340 2.687 -6.928 1.00 95.69 88 VAL A O 1
ATOM 697 N N . GLN A 1 89 ? -2.723 4.211 -6.692 1.00 95.62 89 GLN A N 1
ATOM 698 C CA . GLN A 1 89 ? -2.660 4.512 -8.123 1.00 95.62 89 GLN A CA 1
ATOM 699 C C . GLN A 1 89 ? -2.007 3.345 -8.886 1.00 95.62 89 GLN A C 1
ATOM 701 O O . GLN A 1 89 ? -2.606 2.834 -9.830 1.00 95.62 89 GLN A O 1
ATOM 706 N N . LEU A 1 90 ? -0.869 2.823 -8.405 1.00 96.50 90 LEU A N 1
ATOM 707 C CA . LEU A 1 90 ? -0.225 1.630 -8.982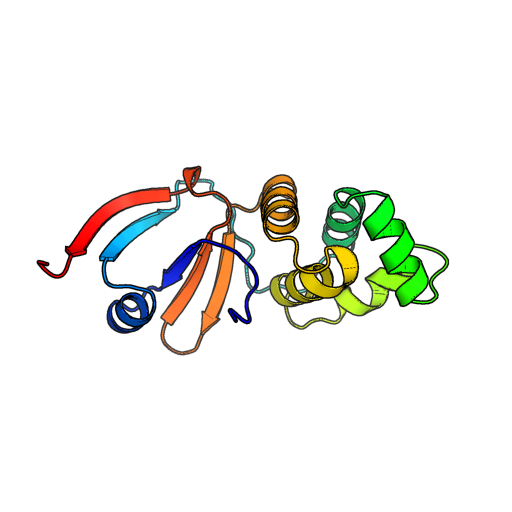 1.00 96.50 90 LEU A CA 1
ATOM 708 C C . LEU A 1 90 ? -1.125 0.390 -8.951 1.00 96.50 90 LEU A C 1
ATOM 710 O O . LEU A 1 90 ? -1.108 -0.412 -9.873 1.00 96.50 90 LEU A O 1
ATOM 714 N N . TYR A 1 91 ? -1.963 0.233 -7.934 1.00 96.00 91 TYR A N 1
ATOM 715 C CA . TYR A 1 91 ? -2.958 -0.834 -7.884 1.00 96.00 91 TYR A CA 1
ATOM 716 C C . TYR A 1 91 ? -3.890 -0.834 -9.107 1.00 96.00 91 TYR A C 1
ATOM 718 O O . TYR A 1 91 ? -4.246 -1.895 -9.620 1.00 96.00 91 TYR A O 1
ATOM 726 N N . GLY A 1 92 ? -4.293 0.350 -9.571 1.00 94.50 92 GLY A N 1
ATOM 727 C CA . GLY A 1 92 ? -5.104 0.487 -10.777 1.00 94.50 92 GLY A CA 1
ATOM 728 C C . GLY A 1 92 ? -4.284 0.316 -12.052 1.00 94.50 92 GLY A C 1
ATOM 729 O O . GLY A 1 92 ? -4.693 -0.435 -12.934 1.00 94.50 92 GLY A O 1
ATOM 730 N N . ASP A 1 93 ? -3.142 0.999 -12.126 1.00 96.44 93 ASP A N 1
ATOM 731 C CA . ASP A 1 93 ? -2.369 1.125 -13.364 1.00 96.44 93 ASP A CA 1
ATOM 732 C C . ASP A 1 93 ? -1.502 -0.107 -13.662 1.00 96.44 93 ASP A C 1
ATOM 734 O O . ASP A 1 93 ? -1.400 -0.515 -14.813 1.00 96.44 93 ASP A O 1
ATOM 738 N N . LEU A 1 94 ? -0.888 -0.703 -12.636 1.00 97.44 94 LEU A N 1
ATOM 739 C CA . LEU A 1 94 ? -0.016 -1.873 -12.759 1.00 97.44 94 LEU A CA 1
ATOM 740 C C . LEU A 1 94 ? -0.799 -3.173 -12.557 1.00 97.44 94 LEU A C 1
ATOM 742 O O . LEU A 1 94 ? -0.725 -4.069 -13.384 1.00 97.44 94 LEU A O 1
ATOM 746 N N . LEU A 1 95 ? -1.565 -3.277 -11.468 1.00 96.25 95 LEU A N 1
ATOM 747 C CA . LEU A 1 95 ? -2.210 -4.540 -11.074 1.00 96.25 95 LEU A CA 1
ATOM 748 C C . LEU A 1 95 ? -3.644 -4.698 -11.594 1.00 96.25 95 LEU A C 1
ATOM 750 O O . LEU A 1 95 ? -4.315 -5.665 -11.247 1.00 96.25 95 LEU A O 1
ATOM 754 N N . HIS A 1 96 ? -4.162 -3.747 -12.376 1.00 93.50 96 HIS A N 1
ATOM 755 C CA . HIS A 1 96 ? -5.507 -3.815 -12.961 1.00 93.50 96 HIS A CA 1
ATOM 756 C C . HIS A 1 96 ? -6.632 -4.097 -11.949 1.00 93.50 96 HIS A C 1
ATOM 758 O O . HIS A 1 96 ? -7.647 -4.719 -12.278 1.00 93.50 96 HIS A O 1
ATOM 764 N N . TYR A 1 97 ? -6.467 -3.607 -10.721 1.00 93.38 97 TYR A N 1
ATOM 765 C CA . TYR A 1 97 ? -7.343 -3.879 -9.586 1.00 93.38 97 TYR A CA 1
ATOM 766 C C . TYR A 1 97 ? -7.370 -5.345 -9.092 1.00 93.38 97 TYR A C 1
ATOM 768 O O . TYR A 1 97 ? -8.371 -5.771 -8.506 1.00 93.38 97 TYR A O 1
ATOM 776 N N . ASP A 1 98 ? -6.292 -6.115 -9.273 1.00 95.31 98 ASP A N 1
ATOM 777 C CA . ASP A 1 98 ? -6.119 -7.417 -8.616 1.00 95.31 98 ASP A CA 1
ATOM 778 C C . ASP A 1 98 ? -5.803 -7.236 -7.123 1.00 95.31 98 ASP A C 1
ATOM 780 O O . ASP A 1 98 ? -4.691 -6.891 -6.706 1.00 95.31 98 ASP A O 1
ATOM 784 N N . ALA A 1 99 ? -6.836 -7.405 -6.298 1.00 94.50 99 ALA A N 1
ATOM 785 C CA . ALA A 1 99 ? -6.748 -7.167 -4.866 1.00 94.50 99 ALA A CA 1
ATOM 786 C C . ALA A 1 99 ? -5.808 -8.147 -4.152 1.00 94.50 99 ALA A C 1
ATOM 788 O O . ALA A 1 99 ? -5.205 -7.767 -3.145 1.00 94.50 99 ALA A O 1
ATOM 789 N N . ASP A 1 100 ? -5.687 -9.380 -4.648 1.00 94.94 100 ASP A N 1
ATOM 790 C CA . ASP A 1 100 ? -4.856 -10.399 -4.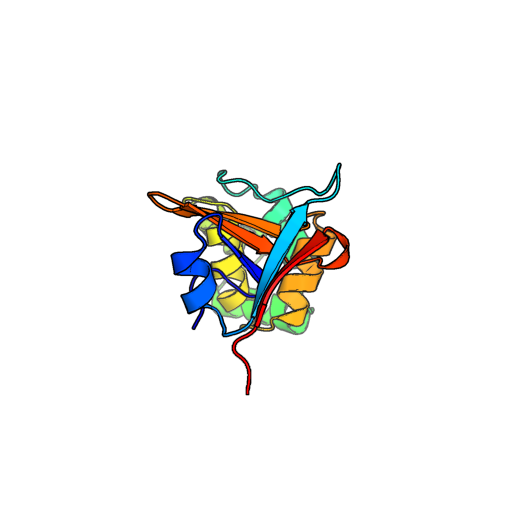012 1.00 94.94 100 ASP A CA 1
ATOM 791 C C . ASP A 1 100 ? -3.376 -10.076 -4.235 1.00 94.94 100 ASP A C 1
ATOM 793 O O . ASP A 1 100 ? -2.605 -10.119 -3.272 1.00 94.94 100 ASP A O 1
ATOM 797 N N . GLU A 1 101 ? -3.000 -9.650 -5.446 1.00 96.44 101 GLU A N 1
ATOM 798 C CA . GLU A 1 101 ? -1.626 -9.222 -5.749 1.00 96.44 101 GLU A CA 1
ATOM 799 C C . GLU A 1 101 ? -1.241 -7.917 -5.050 1.00 96.44 101 GLU A C 1
ATOM 801 O O . GLU A 1 101 ? -0.121 -7.764 -4.556 1.00 96.44 101 GLU A O 1
ATOM 806 N N . TYR A 1 102 ? -2.181 -6.981 -4.909 1.00 96.62 102 TYR A N 1
ATOM 807 C CA . TYR A 1 102 ? -1.922 -5.765 -4.143 1.00 96.62 102 TYR A CA 1
ATOM 808 C C . TYR A 1 102 ? -1.629 -6.084 -2.674 1.00 96.62 102 TYR A C 1
ATOM 810 O O . TYR A 1 102 ? -0.627 -5.644 -2.105 1.00 96.62 102 TYR A O 1
ATOM 818 N N . VAL A 1 103 ? -2.507 -6.870 -2.046 1.00 96.31 103 VAL A N 1
ATOM 819 C CA . VAL A 1 103 ? -2.378 -7.246 -0.634 1.00 96.31 103 VAL A CA 1
ATOM 820 C C . VAL A 1 103 ? -1.132 -8.107 -0.416 1.00 96.31 103 VAL A C 1
ATOM 822 O O . VAL A 1 103 ? -0.463 -7.951 0.610 1.00 96.31 103 VAL A O 1
ATOM 825 N N . SER A 1 104 ? -0.798 -9.008 -1.346 1.00 96.38 104 SER A N 1
ATOM 826 C CA . SER A 1 104 ? 0.413 -9.834 -1.274 1.00 96.38 104 SER A CA 1
ATOM 827 C C . SER A 1 104 ? 1.678 -8.965 -1.333 1.00 96.38 104 SER A C 1
ATOM 829 O O . SER A 1 104 ? 2.547 -9.114 -0.468 1.00 96.38 104 SER A O 1
ATOM 831 N N . SER A 1 105 ? 1.729 -8.002 -2.255 1.00 97.19 105 SER A N 1
ATOM 832 C CA . SER A 1 105 ? 2.871 -7.110 -2.476 1.00 97.19 105 SER A CA 1
ATOM 833 C C . SER A 1 105 ? 3.085 -6.156 -1.302 1.00 97.19 105 SER A C 1
ATOM 835 O O . SER A 1 105 ? 4.188 -6.066 -0.762 1.00 97.19 105 SER A O 1
ATOM 837 N N . MET A 1 106 ? 2.020 -5.531 -0.785 1.00 97.00 106 MET A N 1
ATOM 838 C CA . MET A 1 106 ? 2.132 -4.665 0.396 1.00 97.00 106 MET A CA 1
ATOM 839 C C . MET A 1 106 ? 2.639 -5.420 1.633 1.00 97.00 106 MET A C 1
ATOM 841 O O . MET A 1 106 ? 3.400 -4.878 2.438 1.00 97.00 106 MET A O 1
ATOM 845 N N . ARG A 1 107 ? 2.262 -6.695 1.780 1.00 95.62 107 ARG A N 1
ATOM 846 C CA . ARG A 1 107 ? 2.781 -7.560 2.850 1.00 95.62 107 ARG A CA 1
ATOM 847 C C . ARG A 1 107 ? 4.237 -7.947 2.628 1.00 95.62 107 ARG A C 1
ATOM 849 O O . ARG A 1 107 ? 4.976 -8.051 3.605 1.00 95.62 107 ARG A O 1
ATOM 856 N N . ALA A 1 108 ? 4.636 -8.190 1.383 1.00 96.44 108 ALA A N 1
ATOM 857 C CA . ALA A 1 108 ? 6.012 -8.517 1.029 1.00 96.44 108 ALA A CA 1
ATOM 858 C C . ALA A 1 108 ? 6.965 -7.337 1.283 1.00 96.44 108 ALA A C 1
ATOM 860 O O . ALA A 1 108 ? 8.075 -7.563 1.762 1.00 96.44 108 ALA A O 1
ATOM 861 N N . LEU A 1 109 ? 6.492 -6.097 1.110 1.00 96.50 109 LEU A N 1
ATOM 862 C CA . LEU A 1 109 ? 7.184 -4.872 1.542 1.00 96.50 109 LEU A CA 1
ATOM 863 C C . LEU A 1 109 ? 7.295 -4.724 3.074 1.00 96.50 109 LEU A C 1
ATOM 865 O O . LEU A 1 109 ? 7.982 -3.836 3.568 1.00 96.50 109 LEU A O 1
ATOM 869 N N . GLY A 1 110 ? 6.635 -5.591 3.848 1.00 95.81 110 GLY A N 1
ATOM 870 C CA . GLY A 1 110 ? 6.707 -5.606 5.310 1.00 95.81 110 GLY A CA 1
ATOM 871 C C . GLY A 1 110 ? 5.570 -4.870 6.015 1.00 95.81 110 GLY A C 1
ATOM 872 O O . GLY A 1 110 ? 5.545 -4.838 7.247 1.00 95.81 110 GLY A O 1
ATOM 873 N N . TYR A 1 111 ? 4.590 -4.338 5.281 1.00 96.94 111 TYR A N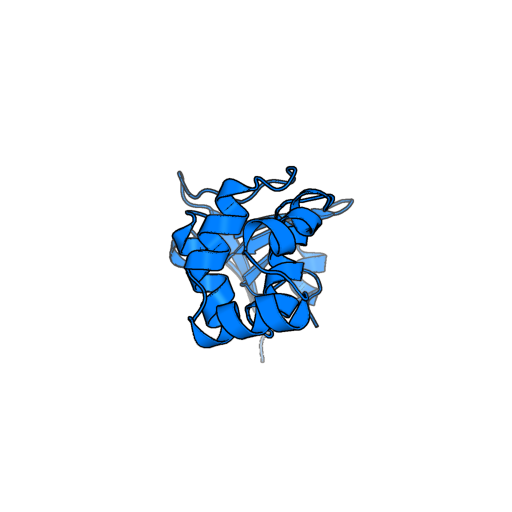 1
ATOM 874 C CA . TYR A 1 111 ? 3.468 -3.627 5.883 1.00 96.94 111 TYR A CA 1
ATOM 875 C C . TYR A 1 111 ? 2.325 -4.571 6.260 1.00 96.94 111 TYR A C 1
ATOM 877 O O . TYR A 1 111 ? 1.795 -5.339 5.458 1.00 96.94 111 TYR A O 1
ATOM 885 N N . ALA A 1 112 ? 1.882 -4.470 7.509 1.00 96.38 112 ALA A N 1
ATOM 886 C CA . ALA A 1 112 ? 0.662 -5.105 7.987 1.00 96.38 112 ALA A CA 1
ATOM 887 C C . ALA A 1 112 ? -0.603 -4.352 7.542 1.00 96.38 112 ALA A C 1
ATOM 889 O O . ALA A 1 112 ? -1.686 -4.939 7.499 1.00 96.38 112 ALA A O 1
ATOM 890 N N . GLY A 1 113 ? -0.468 -3.064 7.226 1.00 95.56 113 GLY A N 1
ATOM 891 C CA . GLY A 1 113 ? -1.561 -2.170 6.873 1.00 95.56 113 GLY A CA 1
ATOM 892 C C . GLY A 1 113 ? -1.092 -0.739 6.612 1.00 95.56 113 GLY A C 1
ATOM 893 O O . GLY A 1 113 ? 0.108 -0.469 6.636 1.00 95.56 113 GLY A O 1
ATOM 894 N N . ALA A 1 114 ? -2.031 0.186 6.427 1.00 95.56 114 ALA A N 1
ATOM 895 C CA . ALA A 1 114 ? -1.771 1.609 6.233 1.00 95.56 114 ALA A CA 1
ATOM 896 C C . ALA A 1 114 ? -2.721 2.481 7.054 1.00 95.56 114 ALA A C 1
ATOM 898 O O . ALA A 1 114 ? -3.920 2.207 7.130 1.00 95.56 114 ALA A O 1
ATOM 899 N N . LEU A 1 115 ? -2.178 3.547 7.642 1.00 92.50 115 LEU A N 1
ATOM 900 C CA . LEU A 1 115 ? -2.968 4.578 8.308 1.00 92.50 115 LEU A CA 1
ATOM 901 C C . LEU A 1 115 ? -3.502 5.569 7.275 1.00 92.50 115 LEU A C 1
ATOM 903 O O . LEU A 1 115 ? -2.731 6.180 6.532 1.00 92.50 115 LEU A O 1
ATOM 907 N N . VAL A 1 116 ? -4.816 5.762 7.283 1.00 89.25 116 VAL A N 1
ATOM 908 C CA . VAL A 1 116 ? -5.519 6.748 6.468 1.00 89.25 116 VAL A CA 1
ATOM 909 C C . VAL A 1 116 ? -5.914 7.907 7.384 1.00 89.25 116 VAL A C 1
ATOM 911 O O . VAL A 1 116 ? -6.796 7.750 8.231 1.00 89.25 116 VAL A O 1
ATOM 914 N N . PRO A 1 117 ? -5.261 9.073 7.263 1.00 77.38 117 PRO A N 1
ATOM 915 C CA . PRO A 1 117 ? -5.587 10.215 8.098 1.00 77.38 117 PRO A CA 1
ATOM 916 C C . PRO A 1 117 ? -6.944 10.783 7.672 1.00 77.38 117 PRO A C 1
ATOM 918 O O . PRO A 1 117 ? -7.116 11.194 6.523 1.00 77.38 117 PRO A O 1
ATOM 921 N N . ARG A 1 118 ? -7.901 10.837 8.602 1.00 81.31 118 ARG A N 1
ATOM 922 C CA . ARG A 1 118 ? -9.176 11.545 8.432 1.00 81.31 118 ARG A CA 1
ATOM 923 C C . ARG A 1 118 ? -9.389 12.528 9.580 1.00 81.31 118 ARG A C 1
ATOM 925 O O . ARG A 1 118 ? -8.845 12.376 10.671 1.00 81.31 118 ARG A O 1
ATOM 932 N N . GLU A 1 119 ? -10.144 13.593 9.324 1.00 76.56 119 GLU A N 1
ATOM 933 C CA . GLU A 1 119 ? -10.481 14.552 10.377 1.00 76.56 119 GLU A CA 1
ATOM 934 C C . GLU A 1 119 ? -11.408 13.890 11.405 1.00 76.56 119 GLU A C 1
ATOM 936 O O . GLU A 1 119 ? -12.524 13.506 11.077 1.00 76.56 119 GLU A O 1
ATOM 941 N N . GLY A 1 120 ? -10.957 13.782 12.658 1.00 74.56 120 GLY A N 1
ATOM 942 C CA . GLY A 1 120 ? -11.782 13.318 13.781 1.00 74.56 120 GLY A CA 1
ATOM 943 C C . GLY A 1 120 ? -11.695 11.823 14.104 1.00 74.56 120 GLY A C 1
ATOM 944 O O . GLY A 1 120 ? -12.013 11.460 15.235 1.00 74.56 120 GLY A O 1
ATOM 945 N N . ALA A 1 121 ? -11.194 10.989 13.188 1.00 77.31 121 ALA A N 1
ATOM 946 C CA . ALA A 1 121 ? -10.970 9.561 13.408 1.00 77.31 121 ALA A CA 1
ATOM 947 C C . ALA A 1 121 ? -9.731 9.068 12.647 1.00 77.31 121 ALA A C 1
ATOM 949 O O . ALA A 1 121 ? -9.487 9.473 11.509 1.00 77.31 121 ALA A O 1
ATOM 950 N N . ASP A 1 122 ? -8.968 8.163 13.262 1.00 83.31 122 ASP A N 1
ATOM 951 C CA . ASP A 1 122 ? -7.899 7.453 12.566 1.00 83.31 122 ASP A CA 1
ATOM 952 C C . ASP A 1 122 ? -8.483 6.211 11.898 1.00 83.31 122 ASP A C 1
ATOM 954 O O . ASP A 1 122 ? -9.154 5.395 12.539 1.00 83.31 122 ASP A O 1
ATOM 958 N N . HIS A 1 123 ? -8.205 6.059 10.606 1.00 90.19 123 HIS A N 1
ATOM 959 C CA . HIS A 1 123 ? -8.594 4.888 9.835 1.00 90.19 123 HIS A CA 1
ATOM 960 C C . HIS A 1 123 ? -7.374 4.025 9.559 1.00 90.19 123 HIS A C 1
ATOM 962 O O . HIS A 1 123 ? -6.268 4.518 9.334 1.00 90.19 123 HIS A O 1
ATOM 968 N N . LEU A 1 124 ? -7.581 2.716 9.567 1.00 91.62 124 LEU A N 1
ATOM 969 C CA . LEU A 1 124 ? -6.548 1.737 9.287 1.00 91.62 124 LEU A CA 1
ATOM 970 C C . LEU A 1 124 ? -7.078 0.734 8.271 1.00 91.62 124 LEU A C 1
ATOM 972 O O . LEU A 1 124 ? -8.144 0.150 8.453 1.00 91.62 124 LEU A O 1
ATOM 976 N N . ILE A 1 125 ? -6.290 0.502 7.231 1.00 93.75 125 ILE A N 1
ATOM 977 C CA . ILE A 1 125 ? -6.491 -0.597 6.291 1.00 93.75 125 ILE A CA 1
ATOM 978 C C . ILE A 1 125 ? -5.507 -1.683 6.675 1.00 93.75 125 ILE A C 1
ATOM 980 O O . ILE A 1 125 ? -4.316 -1.415 6.771 1.00 93.75 125 ILE A O 1
ATOM 984 N N . VAL A 1 126 ? -5.984 -2.898 6.908 1.00 94.56 126 VAL A N 1
ATOM 985 C CA . VAL A 1 126 ? -5.158 -4.038 7.304 1.00 94.56 126 VAL A CA 1
ATOM 986 C C . VAL A 1 126 ? -5.096 -5.037 6.158 1.00 94.56 126 VAL A C 1
ATOM 988 O O . VAL A 1 126 ? -6.119 -5.531 5.682 1.00 94.56 126 VAL A O 1
ATOM 991 N N . TRP A 1 127 ? -3.874 -5.365 5.751 1.00 95.31 127 TRP A N 1
ATOM 992 C CA . TRP A 1 127 ? -3.560 -6.338 4.704 1.00 95.31 127 TRP A CA 1
ATOM 993 C C . TRP A 1 127 ? -3.158 -7.691 5.275 1.00 95.31 127 TRP A C 1
ATOM 995 O O . TRP A 1 127 ? -3.351 -8.721 4.632 1.00 95.31 127 TRP A O 1
ATOM 1005 N N . TYR A 1 128 ? -2.636 -7.718 6.504 1.00 93.81 128 TYR A N 1
ATOM 1006 C CA . TYR A 1 128 ? -2.258 -8.952 7.179 1.00 93.81 128 TYR A CA 1
ATOM 1007 C C . TYR A 1 128 ? -3.106 -9.189 8.434 1.00 93.81 128 TYR A C 1
ATOM 1009 O O . TYR A 1 128 ? -2.703 -8.789 9.518 1.00 93.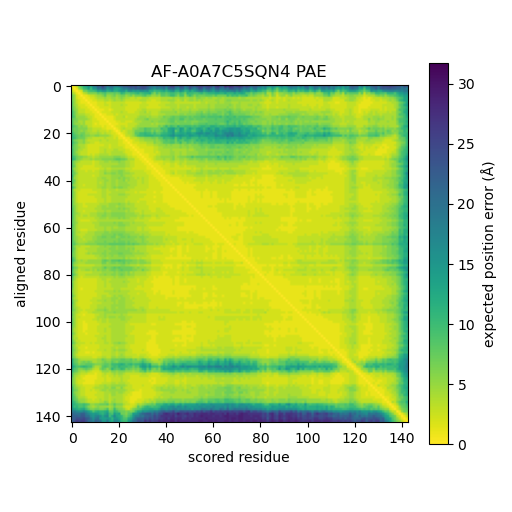81 128 TYR A O 1
ATOM 1017 N N . PRO A 1 129 ? -4.238 -9.915 8.358 1.00 89.81 129 PRO A N 1
ATOM 1018 C CA . PRO A 1 129 ? -5.103 -10.147 9.523 1.00 89.81 129 PRO A CA 1
ATOM 1019 C C . PRO A 1 129 ? -4.385 -10.822 10.703 1.00 89.81 129 PRO A C 1
ATOM 1021 O O . PRO A 1 129 ? -4.738 -10.617 11.860 1.00 89.81 129 PRO A O 1
ATOM 1024 N N . GLY A 1 130 ? -3.330 -11.600 10.427 1.00 92.19 130 GLY A N 1
ATOM 1025 C CA . GLY A 1 130 ? -2.480 -12.208 11.451 1.00 92.19 130 GLY A CA 1
ATOM 1026 C C . GLY A 1 130 ? -1.715 -11.200 12.318 1.00 92.19 130 GLY A C 1
ATOM 1027 O O . GLY A 1 130 ? -1.191 -11.599 13.360 1.00 92.19 130 GLY A O 1
ATOM 1028 N N . SER A 1 131 ? -1.662 -9.921 11.929 1.00 93.56 131 SER A N 1
ATOM 1029 C CA . SER A 1 131 ? -1.098 -8.822 12.718 1.00 93.56 131 SER A CA 1
ATOM 1030 C C . SER A 1 131 ? -2.053 -8.269 13.773 1.00 93.56 131 SER A C 1
ATOM 1032 O O . SER A 1 131 ? -1.661 -7.354 14.488 1.00 93.56 131 SER A O 1
ATOM 1034 N N . LEU A 1 132 ? -3.284 -8.774 13.860 1.00 93.75 132 LEU A N 1
ATOM 1035 C CA . LEU A 1 132 ? -4.285 -8.305 14.812 1.00 93.75 132 LEU A CA 1
ATOM 1036 C C . LEU A 1 132 ? -4.439 -9.283 15.978 1.00 93.75 132 LEU A C 1
ATOM 1038 O O . LEU A 1 132 ? -4.396 -10.504 15.791 1.00 93.75 132 LEU A O 1
ATOM 1042 N N . ASP A 1 133 ? -4.653 -8.727 17.165 1.00 93.19 133 ASP A N 1
ATOM 1043 C CA . ASP A 1 133 ? -5.232 -9.418 18.311 1.00 93.19 133 ASP A CA 1
ATOM 1044 C C . ASP A 1 133 ? -6.675 -8.929 18.475 1.00 93.19 133 ASP A C 1
ATOM 1046 O O . ASP A 1 133 ? -6.930 -7.750 18.715 1.00 93.19 133 ASP A O 1
ATOM 1050 N N . VAL A 1 134 ? -7.637 -9.835 18.285 1.00 90.81 134 VAL A N 1
ATOM 1051 C CA . VAL A 1 134 ? -9.062 -9.524 18.449 1.00 90.81 134 VAL A CA 1
ATOM 1052 C C . VAL A 1 134 ? -9.391 -9.506 19.937 1.00 90.81 134 VAL A C 1
ATOM 1054 O O . VAL A 1 134 ? -9.233 -10.518 20.622 1.00 90.81 134 VAL A O 1
ATOM 1057 N N . LEU A 1 135 ? -9.866 -8.361 20.421 1.00 89.50 135 LEU A N 1
ATOM 1058 C CA . LEU A 1 135 ? -10.192 -8.127 21.827 1.00 89.50 135 LEU A CA 1
ATOM 1059 C C . LEU A 1 135 ? -11.632 -8.541 22.152 1.00 89.50 135 LEU A C 1
ATOM 1061 O O . LEU A 1 135 ? -11.901 -9.044 23.244 1.00 89.50 135 LEU A O 1
ATOM 1065 N N . GLY A 1 136 ? -12.551 -8.392 21.195 1.00 85.69 136 GLY A N 1
ATOM 1066 C CA . GLY A 1 136 ? -13.944 -8.797 21.362 1.00 85.69 136 GLY A CA 1
ATOM 1067 C C . GLY A 1 136 ? -14.854 -8.372 20.212 1.00 85.69 136 GLY A C 1
ATOM 1068 O O . GLY A 1 136 ? -14.447 -7.662 19.298 1.00 85.69 136 GLY A O 1
ATOM 1069 N N . VAL A 1 137 ? -16.109 -8.819 20.270 1.00 82.25 137 VAL A N 1
ATOM 1070 C CA . VAL A 1 137 ? -17.193 -8.338 19.401 1.00 82.25 137 VAL A CA 1
ATOM 1071 C C . VAL A 1 137 ? -18.012 -7.345 20.217 1.00 82.25 137 VAL A C 1
ATOM 1073 O O . VAL A 1 137 ? -18.530 -7.713 21.273 1.00 82.25 137 VAL A O 1
ATOM 1076 N N . LEU A 1 138 ? -18.089 -6.097 19.757 1.00 72.75 138 LEU A N 1
ATOM 1077 C CA . LEU A 1 138 ? -18.781 -5.017 20.462 1.00 72.75 138 LEU A CA 1
ATOM 1078 C C . LEU A 1 138 ? -20.294 -5.116 20.269 1.00 72.75 138 LEU A C 1
ATOM 1080 O O . LEU A 1 138 ? -21.045 -5.012 21.235 1.00 72.75 138 LEU A O 1
ATOM 1084 N N . GLU A 1 139 ? -20.737 -5.367 19.037 1.00 65.19 139 GLU A N 1
ATOM 1085 C CA . GLU A 1 139 ? -22.151 -5.485 18.690 1.00 65.19 139 GLU A CA 1
ATOM 1086 C C . GLU A 1 139 ? -22.320 -6.516 17.565 1.00 65.19 139 GLU A C 1
ATOM 1088 O O . GLU A 1 139 ? -21.600 -6.492 16.565 1.00 65.19 139 GLU A O 1
ATOM 1093 N N . ALA A 1 140 ? -23.270 -7.432 17.749 1.00 54.66 140 ALA A N 1
ATOM 1094 C CA . ALA A 1 140 ? -23.884 -8.212 16.686 1.00 54.66 140 ALA A CA 1
ATOM 1095 C C . ALA A 1 140 ? -25.377 -7.911 16.794 1.00 54.66 140 ALA A C 1
ATOM 1097 O O . ALA A 1 140 ? -25.974 -8.213 17.834 1.00 54.66 140 ALA A O 1
ATOM 1098 N N . GLU A 1 141 ? -25.976 -7.259 15.796 1.00 49.94 141 GLU A N 1
ATOM 1099 C CA . GLU A 1 141 ? -27.434 -7.145 15.806 1.00 49.94 141 GLU A CA 1
ATOM 1100 C C . GLU A 1 141 ? -28.028 -8.565 15.821 1.00 49.94 141 GLU A C 1
ATOM 1102 O O . GLU A 1 141 ? -27.601 -9.409 15.027 1.00 49.94 141 GLU A O 1
ATOM 1107 N N . PRO A 1 142 ? -28.943 -8.883 16.757 1.00 48.09 142 PRO A N 1
ATOM 1108 C CA . PRO A 1 142 ? -29.612 -10.172 16.749 1.00 48.09 142 PRO A CA 1
ATO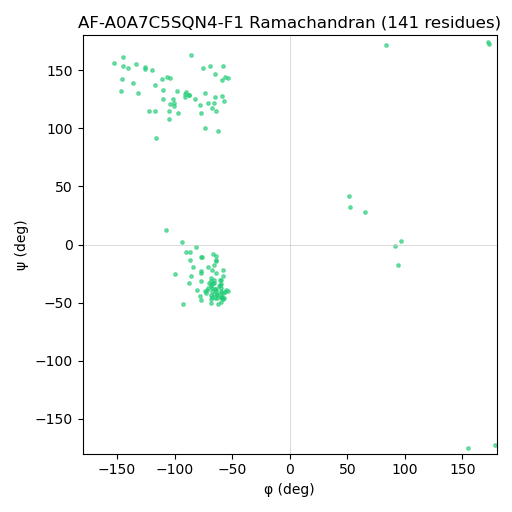M 1109 C C . PRO A 1 142 ? -30.467 -10.277 15.480 1.00 48.09 142 PRO A C 1
ATOM 1111 O O . PRO A 1 142 ? -31.265 -9.380 15.207 1.00 48.09 142 PRO A O 1
ATOM 1114 N N . GLU A 1 143 ? -30.263 -11.361 14.725 1.00 47.53 143 GLU A N 1
ATOM 1115 C CA . GLU A 1 143 ? -31.069 -11.743 13.552 1.00 47.53 143 GLU A CA 1
ATOM 1116 C C . GLU A 1 143 ? -32.581 -11.790 13.836 1.00 47.53 143 GLU A C 1
ATOM 1118 O O . GLU A 1 143 ? -32.983 -12.224 14.946 1.00 47.53 143 GLU A O 1
#

Solvent-accessible surface area (backbone atoms only — not comparable to full-atom values): 8240 Å² total; per-residue (Å²): 131,72,92,81,51,80,62,48,81,48,56,74,37,71,72,62,39,53,74,77,38,74,64,39,69,44,65,45,76,38,91,85,58,39,58,45,59,87,37,67,36,53,65,69,60,54,51,56,47,53,74,65,48,57,68,72,34,49,56,47,32,32,62,76,59,76,33,97,43,70,69,64,53,53,58,63,42,50,70,35,85,24,30,66,55,29,53,44,51,41,33,50,63,41,49,70,64,42,54,67,63,47,37,51,40,46,42,72,77,56,29,30,25,35,51,47,89,51,94,94,37,55,31,35,36,35,53,36,75,88,38,50,44,77,77,46,74,77,44,68,74,81,129

Foldseek 3Di:
DPLQADFDKDKPDPVVQVVVDQWRFDKDFAPPAAAFEFDQADLVLVVLLLVLADPVLNVQLCVVQVHPDPCVSLVVLSPDRGNSNSLSVCCCRRVVVPRVSSLVSCVVSRHQWYWDDDPPMIMIGGSHPVRIDTPGIPGRPDD

Sequence (143 aa):
MNAEGPGLYFTTDPDEARGYGPVVVEAELKRGAEVLKPQRPVFGELLEFYDMAPEDDQERFLLDWDADSPEEALGHYVHADTALEAFVQLYGDLLHYDADEYVSSMRALGYAGALVPREGADHLIVWYPGSLDVLGVLEAEPE

Organism: NCBI:txid187137

Mean predicted aligned error: 4.9 Å

Secondary structure (DSSP, 8-state):
--TT-SSEEEES-HHHHHHH-SEEEEEEEPTT--EE-S-PPPHHHHHHHHHHS-HHHHHHHHHHHT-SSHHHHHTTGGGSSSHHHHHHHHHHHTTTT-HHHHHHHHHHTT-SEEEEE-SSSEEEEES-GGGEEEEEEEEE---

Nearest PDB structures (foldseek):
  8e4g-assembly1_P  TM=3.158E-01  e=2.374E+00  Escherichia phage T7
  7ey9-assembly1_s  TM=2.972E-01  e=3.054E+00  Escherichia phage T7